Protein AF-A0A0D7CHF1-F1 (afdb_monomer_lite)

Organism: NCBI:txid1240678

pLDDT: mean 76.39, std 16.72, range [38.41, 98.0]

Sequence (146 aa):
MQKLPSDSPAVAIANQWIDRRDDLAGERLWPADRAAPVTIPPPTEQLRFAAELGRVLEARGLLPGVLIWDDFYEEWHTAVSGHQIQRYLNHRVIPSDDTLAVLLSVDEEDLEDLPHLLLLARAARAARVRGRRAARQASTRHYRDR

Radius of gyration: 21.7 Å; chains: 1; bounding box: 44×48×57 Å

Secondary structure (DSSP, 8-state):
-PPPPTT-HHHHHHHHHHHHHHHHHHS----TT-PPP---PPPHHHHHHHHHHHHHHHHTT-HHHHH---S-----SSSS-HHHHHHHHTTS----HHHHHHHHTTSTT--TTHHHHHHHHHHHHHHHHHHHHHHHHHHHHHHHT-

Structure (mmCIF, N/CA/C/O backbone):
data_AF-A0A0D7CHF1-F1
#
_entry.id   AF-A0A0D7CHF1-F1
#
loop_
_atom_site.group_PDB
_atom_site.id
_atom_site.type_symbol
_atom_site.label_atom_id
_atom_site.label_alt_id
_atom_site.label_comp_id
_atom_site.label_asym_id
_atom_site.label_entity_id
_atom_site.label_seq_id
_atom_site.pdbx_PDB_ins_code
_atom_site.Cartn_x
_atom_site.Cartn_y
_atom_site.Cartn_z
_atom_site.occupancy
_atom_site.B_iso_or_equiv
_atom_site.auth_seq_id
_atom_site.auth_comp_id
_atom_site.auth_asym_id
_atom_site.auth_atom_id
_atom_site.pdbx_PDB_model_num
ATOM 1 N N . MET A 1 1 ? 18.449 -21.270 27.611 1.00 44.34 1 MET A N 1
ATOM 2 C CA . MET A 1 1 ? 17.910 -22.076 26.493 1.00 44.34 1 MET A CA 1
ATOM 3 C C . MET A 1 1 ? 17.885 -23.539 26.906 1.00 44.34 1 MET A C 1
ATOM 5 O O . MET A 1 1 ? 18.948 -24.134 27.032 1.00 44.34 1 MET A O 1
ATOM 9 N N . GLN A 1 2 ? 16.707 -24.108 27.173 1.00 47.12 2 GLN A N 1
ATOM 10 C CA . GLN A 1 2 ? 16.574 -25.560 27.338 1.00 47.12 2 GLN A CA 1
ATOM 11 C C . GLN A 1 2 ? 16.688 -26.217 25.958 1.00 47.12 2 GLN A C 1
ATOM 13 O O . GLN A 1 2 ? 15.950 -25.860 25.042 1.00 47.12 2 GLN A O 1
ATOM 18 N N . LYS A 1 3 ? 17.635 -27.147 25.796 1.00 55.91 3 LYS A N 1
ATOM 19 C CA . LYS A 1 3 ? 17.672 -28.027 24.623 1.00 55.91 3 LYS A CA 1
ATOM 20 C C . LYS A 1 3 ? 16.492 -28.986 24.733 1.00 55.91 3 LYS A C 1
ATOM 22 O O . LYS A 1 3 ? 16.329 -29.625 25.771 1.00 55.91 3 LYS A O 1
ATOM 27 N N . LEU A 1 4 ? 15.672 -29.059 23.688 1.00 56.66 4 LEU A N 1
ATOM 28 C CA . LEU A 1 4 ? 14.601 -30.047 23.620 1.00 56.66 4 LEU A CA 1
ATOM 29 C C . LEU A 1 4 ? 15.212 -31.459 23.696 1.00 56.66 4 LEU A C 1
ATOM 31 O O . LEU A 1 4 ? 16.273 -31.680 23.102 1.00 56.66 4 LEU A O 1
ATOM 35 N N . PRO A 1 5 ? 14.579 -32.403 24.416 1.00 70.38 5 PRO A N 1
ATOM 36 C CA . PRO A 1 5 ? 14.990 -33.802 24.406 1.00 70.38 5 PRO A CA 1
ATOM 37 C C . PRO A 1 5 ? 15.028 -34.323 22.966 1.00 70.38 5 PRO A C 1
ATOM 39 O O . PRO A 1 5 ? 14.127 -34.009 22.185 1.00 70.38 5 PRO A O 1
ATOM 42 N N . SER A 1 6 ? 16.043 -35.119 22.621 1.00 65.00 6 SER A N 1
ATOM 43 C CA . SER A 1 6 ? 16.216 -35.704 21.277 1.00 65.00 6 SER A CA 1
ATOM 44 C C . SER A 1 6 ? 14.984 -36.465 20.788 1.00 65.00 6 SER A C 1
ATOM 46 O O . SER A 1 6 ? 14.721 -36.505 19.591 1.00 65.00 6 SER A O 1
ATOM 48 N N . ASP A 1 7 ? 14.212 -37.004 21.728 1.00 70.56 7 ASP A N 1
ATOM 49 C CA . ASP A 1 7 ? 13.066 -37.874 21.471 1.00 70.56 7 ASP A CA 1
ATOM 50 C C . ASP A 1 7 ? 11.748 -37.081 21.417 1.00 70.56 7 ASP A C 1
ATOM 52 O O . ASP A 1 7 ? 10.656 -37.645 21.353 1.00 70.56 7 ASP A O 1
ATOM 56 N N . SER A 1 8 ? 11.830 -35.747 21.459 1.00 78.38 8 SER A N 1
ATOM 57 C CA . SER A 1 8 ? 10.667 -34.885 21.303 1.00 78.38 8 SER A CA 1
ATOM 58 C C . SER A 1 8 ? 10.102 -35.010 19.880 1.00 78.38 8 SER A C 1
ATOM 60 O O . SER A 1 8 ? 10.851 -34.865 18.909 1.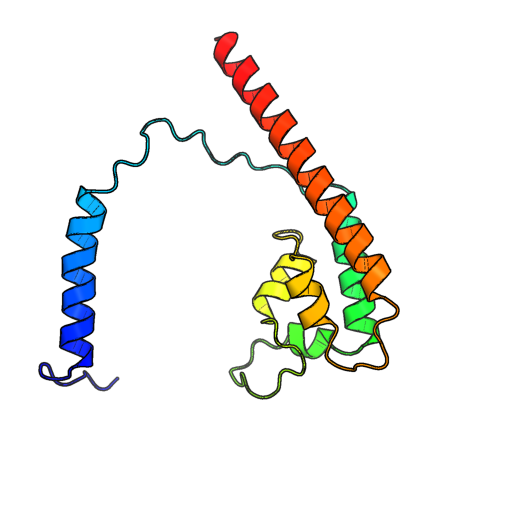00 78.38 8 SER A O 1
ATOM 62 N N . PRO A 1 9 ? 8.774 -35.156 19.720 1.00 74.56 9 PRO A N 1
ATOM 63 C CA . PRO A 1 9 ? 8.117 -35.114 18.412 1.00 74.56 9 PRO A CA 1
ATOM 64 C C . PRO A 1 9 ? 8.479 -33.866 17.590 1.00 74.56 9 PRO A C 1
ATOM 66 O O . PRO A 1 9 ? 8.550 -33.929 16.366 1.00 74.56 9 PRO A O 1
ATOM 69 N N . ALA A 1 10 ? 8.776 -32.742 18.253 1.00 71.06 10 ALA A N 1
ATOM 70 C CA . ALA A 1 10 ? 9.216 -31.514 17.597 1.00 71.06 10 ALA A CA 1
ATOM 71 C C . ALA A 1 10 ? 10.598 -31.652 16.930 1.00 71.06 10 ALA A C 1
ATOM 73 O O . ALA A 1 10 ? 10.812 -31.095 15.855 1.00 71.06 10 ALA A O 1
ATOM 74 N N . VAL A 1 11 ? 11.520 -32.417 17.529 1.00 76.25 11 VAL A N 1
ATOM 75 C CA . VAL A 1 11 ? 12.850 -32.693 16.957 1.00 76.25 11 VAL A CA 1
ATOM 76 C C . VAL A 1 11 ? 12.724 -33.632 15.757 1.00 76.25 11 VAL A C 1
ATOM 78 O O . VAL A 1 11 ? 13.342 -33.388 14.724 1.00 76.25 11 VAL A O 1
ATOM 81 N N . ALA A 1 12 ? 11.855 -34.643 15.844 1.00 78.06 12 ALA A N 1
ATOM 82 C CA . ALA A 1 12 ? 11.567 -35.536 14.723 1.00 78.06 12 ALA A CA 1
ATOM 83 C C . ALA A 1 12 ? 10.956 -34.788 13.521 1.00 78.06 12 ALA A C 1
ATOM 85 O O . ALA A 1 12 ? 11.394 -34.981 12.388 1.00 78.06 12 ALA A O 1
ATOM 86 N N . ILE A 1 13 ? 9.996 -33.887 13.764 1.00 79.62 13 ILE A N 1
ATOM 87 C CA . ILE A 1 13 ? 9.395 -33.044 12.718 1.00 79.62 13 ILE A CA 1
ATOM 88 C C . ILE A 1 13 ? 10.435 -32.086 12.123 1.00 79.62 13 ILE A C 1
ATOM 90 O O . ILE A 1 13 ? 10.501 -31.938 10.904 1.00 79.62 13 ILE A O 1
ATOM 94 N N . ALA A 1 14 ? 11.269 -31.451 12.952 1.00 76.06 14 ALA A N 1
ATOM 95 C CA . ALA A 1 14 ? 12.322 -30.559 12.470 1.00 76.06 14 ALA A CA 1
ATOM 96 C C . ALA A 1 14 ? 13.331 -31.293 11.572 1.00 76.06 14 ALA A C 1
ATOM 98 O O . ALA A 1 14 ? 13.676 -30.779 10.510 1.00 76.06 14 ALA A O 1
ATOM 99 N N . ASN A 1 15 ? 13.740 -32.509 11.947 1.00 78.94 15 ASN A N 1
ATOM 100 C CA . ASN A 1 15 ? 14.639 -33.329 11.134 1.00 78.94 15 ASN A CA 1
ATOM 101 C C . ASN A 1 15 ? 13.988 -33.740 9.805 1.00 78.94 15 ASN A C 1
ATOM 103 O O . ASN A 1 15 ? 14.605 -33.569 8.762 1.00 78.94 15 ASN A O 1
ATOM 107 N N . GLN A 1 16 ? 12.709 -34.140 9.807 1.00 78.81 16 GLN A N 1
ATOM 108 C CA . GLN A 1 16 ? 11.974 -34.415 8.562 1.00 78.81 16 GLN A CA 1
ATOM 109 C C . GLN A 1 16 ? 11.919 -33.201 7.625 1.00 78.81 16 GLN A C 1
ATOM 111 O O . GLN A 1 16 ? 11.996 -33.353 6.408 1.00 78.81 16 GLN A O 1
ATOM 116 N N . TRP A 1 17 ? 11.787 -31.988 8.170 1.00 74.69 17 TRP A N 1
ATOM 117 C CA . TRP A 1 17 ? 11.834 -30.761 7.373 1.00 74.69 17 TRP A CA 1
ATOM 118 C C . TRP A 1 17 ? 13.228 -30.460 6.822 1.00 74.69 17 TRP A C 1
ATOM 120 O O . TRP A 1 17 ? 13.325 -29.965 5.701 1.00 74.69 17 TRP A O 1
ATOM 130 N N . ILE A 1 18 ? 14.288 -30.737 7.586 1.00 77.19 18 ILE A N 1
ATOM 131 C CA . ILE A 1 18 ? 15.679 -30.559 7.147 1.00 77.19 18 ILE A CA 1
ATOM 132 C C . ILE A 1 18 ? 15.999 -31.530 6.008 1.00 77.19 18 ILE A C 1
ATOM 134 O O . ILE A 1 18 ? 16.451 -31.077 4.960 1.00 77.19 18 ILE A O 1
ATOM 138 N N . ASP A 1 19 ? 15.669 -32.811 6.168 1.00 78.12 19 ASP A N 1
ATOM 139 C CA . ASP A 1 19 ? 15.910 -33.839 5.150 1.00 78.12 19 ASP A CA 1
ATOM 140 C C . ASP A 1 19 ? 15.129 -33.522 3.863 1.00 78.12 19 ASP A C 1
ATOM 142 O O . ASP A 1 19 ? 15.685 -33.466 2.767 1.00 78.12 19 ASP A O 1
ATOM 146 N N . ARG A 1 20 ? 13.845 -33.163 3.999 1.00 68.38 20 ARG A N 1
ATOM 147 C CA . ARG A 1 20 ? 12.992 -32.794 2.860 1.00 68.38 20 ARG A CA 1
ATOM 148 C C . ARG A 1 20 ? 13.433 -31.503 2.167 1.00 68.38 20 ARG A C 1
ATOM 150 O O . ARG A 1 20 ? 13.127 -31.303 0.993 1.00 68.38 20 ARG A O 1
ATOM 157 N N . ARG A 1 21 ? 14.112 -30.591 2.869 1.00 68.19 21 ARG A N 1
ATOM 158 C CA . ARG A 1 21 ? 14.626 -29.344 2.280 1.00 68.19 21 ARG A CA 1
ATOM 159 C C . ARG A 1 21 ? 15.728 -29.629 1.271 1.00 68.19 21 ARG A C 1
ATOM 161 O O . ARG A 1 21 ? 15.778 -28.941 0.254 1.00 68.19 21 ARG A O 1
ATOM 168 N N . ASP A 1 22 ? 16.592 -30.594 1.555 1.00 64.94 22 ASP A N 1
ATOM 169 C CA . ASP A 1 22 ? 17.724 -30.910 0.690 1.00 64.94 22 ASP A CA 1
ATOM 170 C C . ASP A 1 22 ? 17.239 -31.626 -0.589 1.00 64.94 22 ASP A C 1
ATOM 172 O O . ASP A 1 22 ? 17.665 -31.259 -1.687 1.00 64.94 22 ASP A O 1
ATOM 176 N N . ASP A 1 23 ? 16.216 -32.484 -0.483 1.00 66.38 23 ASP A N 1
ATOM 177 C CA . ASP A 1 23 ? 15.494 -33.046 -1.640 1.00 66.38 23 ASP A CA 1
ATOM 178 C C . ASP A 1 23 ? 14.811 -31.948 -2.479 1.00 66.38 23 ASP A C 1
ATOM 180 O O . ASP A 1 23 ? 14.982 -31.861 -3.698 1.00 66.38 23 ASP A O 1
ATOM 184 N N . LEU A 1 24 ? 14.099 -31.024 -1.821 1.00 61.12 24 LEU A N 1
ATOM 185 C CA . LEU A 1 24 ? 13.456 -29.879 -2.478 1.00 61.12 24 LEU A CA 1
ATOM 186 C C . LEU A 1 24 ? 14.460 -2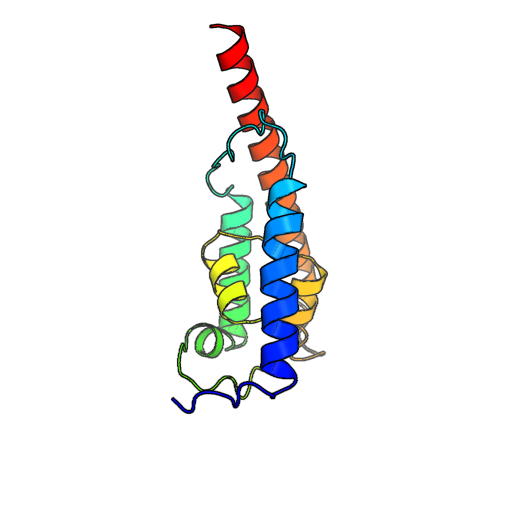8.893 -3.091 1.00 61.12 24 LEU A C 1
ATOM 188 O O . LEU A 1 24 ? 14.096 -28.140 -3.997 1.00 61.12 24 LEU A O 1
ATOM 192 N N . ALA A 1 25 ? 15.696 -28.843 -2.591 1.00 59.59 25 ALA A N 1
ATOM 193 C CA . ALA A 1 25 ? 16.766 -28.027 -3.150 1.00 59.59 25 ALA A CA 1
ATOM 194 C C . ALA A 1 25 ? 17.345 -28.660 -4.425 1.00 59.59 25 ALA A C 1
ATOM 196 O O . ALA A 1 25 ? 17.639 -27.922 -5.366 1.00 59.59 25 ALA A O 1
ATOM 197 N N . GLY A 1 26 ? 17.439 -29.995 -4.482 1.00 58.94 26 GLY A N 1
ATOM 198 C CA . GLY A 1 26 ? 17.839 -30.748 -5.676 1.00 58.94 26 GLY A CA 1
ATOM 199 C C . GLY A 1 26 ? 16.798 -30.716 -6.802 1.00 58.94 26 GLY A C 1
ATOM 200 O O . GLY A 1 26 ? 17.158 -30.631 -7.974 1.00 58.94 26 GLY A O 1
ATOM 201 N N . GLU A 1 27 ? 15.506 -30.698 -6.461 1.00 59.00 27 GLU A N 1
ATOM 202 C CA . GLU A 1 27 ? 14.400 -30.626 -7.432 1.00 59.00 27 GLU A CA 1
ATOM 203 C C . GLU A 1 27 ? 14.084 -29.204 -7.920 1.00 59.00 27 GLU A C 1
ATOM 205 O O . GLU A 1 27 ? 13.339 -29.014 -8.888 1.00 59.00 27 GLU A O 1
ATOM 210 N N . ARG A 1 28 ? 14.646 -28.171 -7.278 1.00 50.38 28 ARG A N 1
ATOM 211 C CA . ARG A 1 28 ? 14.421 -26.771 -7.656 1.00 50.38 28 ARG A CA 1
ATOM 212 C C . ARG A 1 28 ? 15.226 -26.412 -8.904 1.00 50.38 28 ARG A C 1
ATOM 214 O O . ARG A 1 28 ? 16.173 -25.630 -8.861 1.00 50.38 28 ARG A O 1
ATOM 221 N N . LEU A 1 29 ? 14.767 -26.907 -10.050 1.00 57.56 29 LEU A N 1
ATOM 222 C CA . LEU A 1 29 ? 15.081 -26.372 -11.372 1.00 57.56 29 LEU A CA 1
ATOM 223 C C . LEU A 1 29 ? 14.438 -24.985 -11.497 1.00 57.56 29 LEU A C 1
ATOM 225 O O . LEU A 1 29 ? 13.441 -24.776 -12.189 1.00 57.56 29 LEU A O 1
ATOM 229 N N . TRP A 1 30 ? 14.970 -24.006 -10.769 1.00 53.38 30 TRP A N 1
ATOM 230 C CA . TRP A 1 30 ? 14.686 -22.622 -11.093 1.00 53.38 30 TRP A CA 1
ATOM 231 C C . TRP A 1 30 ? 15.153 -22.394 -12.531 1.00 53.38 30 TRP A C 1
ATOM 233 O O . TRP A 1 30 ? 16.284 -22.767 -12.846 1.00 53.38 30 TRP A O 1
ATOM 243 N N . PRO A 1 31 ? 14.331 -21.794 -13.407 1.00 58.50 31 PRO A N 1
ATOM 244 C CA . PRO A 1 31 ? 14.787 -21.450 -14.743 1.00 58.50 31 PRO A CA 1
ATOM 245 C C . PRO A 1 31 ? 16.078 -20.636 -14.621 1.00 58.50 31 PRO A C 1
ATOM 247 O O . PRO A 1 31 ? 16.071 -19.598 -13.952 1.00 58.50 31 PRO A O 1
ATOM 250 N N . ALA A 1 32 ? 17.165 -21.124 -15.225 1.00 60.03 32 ALA A N 1
ATOM 251 C CA . ALA A 1 32 ? 18.466 -20.453 -15.214 1.00 60.03 32 ALA A CA 1
ATOM 252 C C . ALA A 1 32 ? 18.354 -19.005 -15.734 1.00 60.03 32 ALA A C 1
ATOM 254 O O . ALA A 1 32 ? 19.040 -18.111 -15.248 1.00 60.03 32 ALA A O 1
ATOM 255 N N . ASP A 1 33 ? 17.375 -18.758 -16.611 1.00 58.88 33 ASP A N 1
ATOM 256 C CA . ASP A 1 33 ? 17.086 -17.462 -17.226 1.00 58.88 33 ASP A CA 1
ATOM 257 C C . ASP A 1 33 ? 15.981 -16.672 -16.508 1.00 58.88 33 ASP A C 1
ATOM 259 O O . ASP A 1 33 ? 15.102 -16.059 -17.128 1.00 58.88 33 ASP A O 1
ATOM 263 N N . ARG A 1 34 ? 15.975 -16.657 -15.171 1.00 59.59 34 ARG A N 1
ATOM 264 C CA . ARG A 1 34 ? 15.125 -15.695 -14.460 1.00 59.59 34 ARG A CA 1
ATOM 265 C C . ARG A 1 34 ? 15.668 -14.287 -14.672 1.00 59.59 34 ARG A C 1
ATOM 267 O O . ARG A 1 34 ? 16.668 -13.898 -14.078 1.00 59.59 34 ARG A O 1
ATOM 274 N N . ALA A 1 35 ? 14.950 -13.503 -15.477 1.00 63.78 35 ALA A N 1
ATOM 275 C CA . ALA A 1 35 ? 15.198 -12.073 -15.609 1.00 63.78 35 ALA A CA 1
ATOM 276 C C . ALA A 1 35 ? 15.305 -11.430 -14.217 1.00 63.78 35 ALA A C 1
ATOM 278 O O . ALA A 1 35 ? 14.432 -11.632 -13.362 1.00 63.78 35 ALA A O 1
ATOM 279 N N . ALA A 1 36 ? 16.382 -10.671 -14.003 1.00 66.00 36 ALA A N 1
ATOM 280 C CA . ALA A 1 36 ? 16.663 -10.036 -12.725 1.00 66.00 36 ALA A CA 1
ATOM 281 C C . ALA A 1 36 ? 15.452 -9.211 -12.240 1.00 66.00 36 ALA A C 1
ATOM 283 O O . ALA A 1 36 ? 14.736 -8.616 -13.058 1.00 66.00 36 ALA A O 1
ATOM 284 N N . PRO A 1 37 ? 15.194 -9.157 -10.919 1.00 67.12 37 PRO A N 1
ATOM 285 C CA . PRO A 1 37 ? 14.126 -8.336 -10.371 1.00 67.12 37 PRO A CA 1
ATOM 286 C C . PRO A 1 37 ? 14.277 -6.888 -10.842 1.00 67.12 37 PRO A C 1
ATOM 288 O O . PRO A 1 37 ? 15.274 -6.228 -10.563 1.00 67.12 37 PRO A O 1
ATOM 291 N N . VAL A 1 38 ? 13.279 -6.385 -11.566 1.00 69.12 38 VAL A N 1
ATOM 292 C CA . VAL A 1 38 ? 13.297 -5.003 -12.045 1.00 69.12 38 VAL A CA 1
ATOM 293 C C . VAL A 1 38 ? 12.848 -4.089 -10.911 1.00 69.12 38 VAL A C 1
ATOM 295 O O . VAL A 1 38 ? 11.663 -4.045 -10.557 1.00 69.12 38 VAL A O 1
ATOM 298 N N . THR A 1 39 ? 13.802 -3.362 -10.337 1.00 79.06 39 THR A N 1
ATOM 299 C CA . THR A 1 39 ? 13.528 -2.325 -9.343 1.00 79.06 39 THR A CA 1
ATOM 300 C C . THR A 1 39 ? 13.000 -1.086 -10.055 1.00 79.06 39 THR A C 1
ATOM 302 O O . THR A 1 39 ? 13.713 -0.449 -10.821 1.00 79.06 39 THR A O 1
ATOM 305 N N . ILE A 1 40 ? 11.736 -0.745 -9.801 1.00 84.19 40 ILE A N 1
ATOM 306 C CA . ILE A 1 40 ? 11.125 0.508 -10.258 1.00 84.19 40 ILE A CA 1
ATOM 307 C C . ILE A 1 40 ? 10.812 1.411 -9.057 1.00 84.19 40 ILE A C 1
ATOM 309 O O . ILE A 1 40 ? 10.349 0.897 -8.023 1.00 84.19 40 ILE A O 1
ATOM 313 N N . PRO A 1 41 ? 11.001 2.737 -9.175 1.00 89.75 41 PRO A N 1
ATOM 314 C CA . PRO A 1 41 ? 10.608 3.679 -8.131 1.00 89.75 41 PRO A CA 1
ATOM 315 C C . PRO A 1 41 ? 9.089 3.618 -7.886 1.00 89.75 41 PRO A C 1
ATOM 317 O O . PRO A 1 41 ? 8.342 3.211 -8.787 1.00 89.75 41 PRO A O 1
ATOM 320 N N . PRO A 1 42 ? 8.601 3.944 -6.676 1.00 92.38 42 PRO A N 1
ATOM 321 C CA . PRO A 1 42 ? 7.168 4.022 -6.409 1.00 92.38 42 PRO A CA 1
ATOM 322 C C . PRO A 1 42 ? 6.497 5.030 -7.359 1.00 92.38 42 PRO A C 1
ATOM 324 O O . PRO A 1 42 ? 6.993 6.148 -7.490 1.00 92.38 42 PRO A O 1
ATOM 327 N N . PRO A 1 43 ? 5.401 4.664 -8.049 1.00 94.62 43 PRO A N 1
ATOM 328 C CA . PRO A 1 43 ? 4.657 5.615 -8.866 1.00 94.62 43 PRO A CA 1
ATOM 329 C C . PRO A 1 43 ? 3.944 6.649 -7.981 1.00 94.62 43 PRO A C 1
ATOM 331 O O . PRO A 1 43 ? 3.630 6.369 -6.822 1.00 94.62 43 PRO A O 1
ATOM 334 N N . THR A 1 44 ? 3.631 7.822 -8.535 1.00 97.00 44 THR A N 1
ATOM 335 C CA . THR A 1 44 ? 2.945 8.911 -7.817 1.00 97.00 44 THR A CA 1
ATOM 336 C C . THR A 1 44 ? 1.633 8.455 -7.177 1.00 97.00 44 THR A C 1
ATOM 338 O O . THR A 1 44 ? 1.319 8.857 -6.062 1.00 97.00 44 THR A O 1
ATOM 341 N N . GLU A 1 45 ? 0.883 7.568 -7.832 1.00 98.00 45 GLU A N 1
ATOM 342 C CA . GLU A 1 45 ? -0.355 6.997 -7.298 1.00 98.00 45 GLU A CA 1
ATOM 343 C C . GLU A 1 45 ? -0.116 6.180 -6.020 1.00 98.00 45 GLU A C 1
ATOM 345 O O . GLU A 1 45 ? -0.938 6.219 -5.109 1.00 98.00 45 GLU A O 1
ATOM 350 N N . GLN A 1 46 ? 1.022 5.484 -5.912 1.00 97.19 46 GLN A N 1
ATOM 351 C CA . GLN A 1 46 ? 1.388 4.757 -4.694 1.00 97.19 46 GLN A CA 1
ATOM 352 C C . GLN A 1 46 ? 1.759 5.711 -3.554 1.00 97.19 46 GLN A C 1
ATOM 354 O O . GLN A 1 46 ? 1.420 5.432 -2.407 1.00 97.19 46 GLN A O 1
ATOM 359 N N . LEU A 1 47 ? 2.419 6.832 -3.862 1.00 97.31 47 LEU A N 1
ATOM 360 C CA . LEU A 1 47 ? 2.723 7.867 -2.868 1.00 97.31 47 LEU A CA 1
ATOM 361 C C . LEU A 1 47 ? 1.436 8.504 -2.331 1.00 97.31 47 LEU A C 1
ATOM 363 O O . LEU A 1 47 ? 1.278 8.628 -1.122 1.00 97.31 47 LEU A O 1
ATOM 367 N N . ARG A 1 48 ? 0.488 8.830 -3.221 1.00 97.50 48 ARG A N 1
ATOM 368 C CA . ARG A 1 48 ? -0.832 9.370 -2.848 1.00 97.50 48 ARG A CA 1
ATOM 369 C C . ARG A 1 48 ? -1.624 8.397 -1.982 1.00 97.50 48 ARG A C 1
ATOM 371 O O . ARG A 1 48 ? -2.138 8.800 -0.949 1.00 97.50 48 ARG A O 1
ATOM 378 N N . PHE A 1 49 ? -1.679 7.123 -2.376 1.00 97.56 49 PHE A N 1
ATOM 379 C CA . PHE A 1 49 ? -2.323 6.086 -1.571 1.00 97.56 49 PHE A CA 1
ATOM 380 C C . PHE A 1 49 ? -1.707 5.985 -0.169 1.00 97.56 49 PHE A C 1
ATOM 382 O O . PHE A 1 49 ? -2.438 5.959 0.811 1.00 97.56 49 PHE A O 1
ATOM 389 N N . ALA A 1 50 ? -0.375 5.937 -0.065 1.00 96.19 50 ALA A N 1
ATOM 390 C CA . ALA A 1 50 ? 0.297 5.805 1.225 1.00 96.19 50 ALA A CA 1
ATOM 391 C C . ALA A 1 50 ? 0.087 7.032 2.126 1.00 96.19 50 ALA A C 1
ATOM 393 O O . ALA A 1 50 ? -0.098 6.866 3.327 1.00 96.19 50 ALA A O 1
ATOM 394 N N . ALA A 1 51 ? 0.080 8.238 1.548 1.00 96.00 51 ALA A N 1
ATOM 395 C CA . ALA A 1 51 ? -0.226 9.466 2.276 1.00 96.00 51 ALA A CA 1
ATOM 396 C C . ALA A 1 51 ? -1.664 9.456 2.818 1.00 96.00 51 ALA A C 1
ATOM 398 O O . ALA A 1 51 ? -1.872 9.733 3.996 1.00 96.00 51 ALA A O 1
ATOM 399 N N . GLU A 1 52 ? -2.635 9.068 1.988 1.00 95.94 52 GLU A N 1
ATOM 400 C CA . GLU A 1 52 ? -4.039 8.999 2.402 1.00 95.94 52 GLU A CA 1
ATOM 401 C C . GLU A 1 52 ? -4.273 7.911 3.454 1.00 95.94 52 GLU A C 1
ATOM 403 O O . GLU A 1 52 ? -4.950 8.146 4.450 1.00 95.94 52 GLU A O 1
ATOM 408 N N . LEU A 1 53 ? -3.650 6.739 3.289 1.00 93.56 53 LEU A N 1
ATOM 409 C CA . LEU A 1 53 ? -3.683 5.685 4.300 1.00 93.56 53 LEU A CA 1
ATOM 410 C C . LEU A 1 53 ? -3.108 6.184 5.632 1.00 93.56 53 LEU A C 1
ATOM 412 O O . LEU A 1 53 ? -3.698 5.932 6.676 1.00 93.56 53 LEU A O 1
ATOM 416 N N . GLY A 1 54 ? -1.984 6.906 5.598 1.00 91.62 54 GLY A N 1
ATOM 417 C CA . GLY A 1 54 ? -1.391 7.519 6.786 1.00 91.62 54 GLY A CA 1
ATOM 418 C C . GLY A 1 54 ? -2.360 8.468 7.489 1.00 91.62 54 GLY A C 1
ATOM 419 O O . GLY A 1 54 ? -2.577 8.316 8.687 1.00 91.62 54 GLY A O 1
ATOM 420 N N . ARG A 1 55 ? -3.009 9.367 6.735 1.00 92.44 55 ARG A N 1
ATOM 421 C CA . ARG A 1 55 ? -4.020 10.303 7.254 1.00 92.44 55 ARG A CA 1
ATOM 422 C C . ARG A 1 55 ? -5.187 9.578 7.928 1.00 92.44 55 ARG A C 1
ATOM 424 O O . ARG A 1 55 ? -5.602 9.969 9.013 1.00 92.44 55 ARG A O 1
ATOM 431 N N . VAL A 1 56 ? -5.718 8.530 7.296 1.00 90.00 56 VAL A N 1
ATOM 432 C CA . VAL A 1 56 ? -6.855 7.763 7.833 1.00 90.00 56 VAL A CA 1
ATOM 433 C C . VAL A 1 56 ? -6.462 7.012 9.105 1.00 90.00 56 VAL A C 1
ATOM 435 O O . VAL A 1 56 ? -7.199 7.042 10.087 1.00 90.00 56 VAL A O 1
ATOM 438 N N . LEU A 1 57 ? -5.284 6.382 9.129 1.00 87.12 57 LEU A N 1
ATOM 439 C CA . LEU A 1 57 ? -4.781 5.706 10.328 1.00 87.12 57 LEU A CA 1
ATOM 440 C C . LEU A 1 57 ? -4.497 6.693 11.471 1.00 87.12 57 LEU A C 1
ATOM 442 O O . LEU A 1 57 ? -4.707 6.350 12.632 1.00 87.12 57 LEU A O 1
ATOM 446 N N . GLU A 1 58 ? -4.031 7.904 11.160 1.00 86.81 58 GLU A N 1
ATOM 447 C CA . GLU A 1 58 ? -3.814 8.971 12.141 1.00 86.81 58 GLU A CA 1
ATOM 448 C C . GLU A 1 58 ? -5.131 9.466 12.737 1.00 86.81 58 GLU A C 1
ATOM 450 O O . GLU A 1 58 ? -5.273 9.509 13.957 1.00 86.81 58 GLU A O 1
ATOM 455 N N . ALA A 1 59 ? -6.112 9.769 11.883 1.00 86.38 59 ALA A N 1
ATOM 456 C CA . ALA A 1 59 ? -7.427 10.253 12.296 1.00 86.38 59 ALA A CA 1
ATOM 457 C C . ALA A 1 59 ? -8.160 9.258 13.210 1.00 86.38 59 ALA A C 1
ATOM 459 O O . ALA A 1 59 ? -8.889 9.669 14.105 1.00 86.38 59 ALA A O 1
ATOM 460 N N . ARG A 1 60 ? -7.919 7.956 13.014 1.00 80.50 60 ARG A N 1
ATOM 461 C CA . ARG A 1 60 ? -8.483 6.869 13.830 1.00 80.50 60 ARG A CA 1
ATOM 462 C C . ARG A 1 60 ? -7.634 6.507 15.051 1.00 80.50 60 ARG A C 1
ATOM 464 O O . ARG A 1 60 ? -7.939 5.540 15.736 1.00 80.50 60 ARG A O 1
ATOM 471 N N . GLY A 1 61 ? -6.529 7.215 15.301 1.00 78.12 61 GLY A N 1
ATOM 472 C CA . GLY A 1 61 ? -5.632 6.919 16.422 1.00 78.12 61 GLY A CA 1
ATOM 473 C C . GLY A 1 61 ? -4.923 5.561 16.325 1.00 78.12 61 GLY A C 1
ATOM 474 O O . GLY A 1 61 ? -4.439 5.052 17.330 1.00 78.12 61 GLY A O 1
ATOM 475 N N . LEU A 1 62 ? -4.829 4.972 15.127 1.00 76.69 62 LEU A N 1
ATOM 476 C CA . LEU A 1 62 ? -4.230 3.651 14.898 1.00 76.69 62 LEU A CA 1
ATOM 477 C C . LEU A 1 62 ? -2.703 3.719 14.708 1.00 76.69 62 LEU A C 1
ATOM 479 O O . LEU A 1 62 ? -2.010 2.717 14.885 1.00 76.69 62 LEU A O 1
ATOM 483 N N . LEU A 1 63 ? -2.147 4.889 14.364 1.00 71.50 63 LEU A N 1
ATOM 484 C CA . LEU A 1 63 ? -0.701 5.061 14.142 1.00 71.50 63 LEU A CA 1
ATOM 485 C C . LEU A 1 63 ? 0.191 4.787 15.369 1.00 71.50 63 LEU A C 1
ATOM 487 O O . LEU A 1 63 ? 1.236 4.163 15.177 1.00 71.50 63 LEU A O 1
ATOM 491 N N . PRO A 1 64 ? -0.160 5.203 16.603 1.00 59.78 64 PRO A N 1
ATOM 492 C CA . PRO A 1 64 ? 0.637 4.881 17.787 1.00 59.78 64 PRO A CA 1
ATOM 493 C C . PRO A 1 64 ? 0.829 3.370 17.982 1.00 59.78 64 PRO A C 1
ATOM 495 O O . PRO A 1 64 ? 1.951 2.939 18.228 1.00 59.78 64 PRO A O 1
ATOM 498 N N . GLY A 1 65 ? -0.214 2.559 17.758 1.00 56.06 65 GLY A N 1
ATOM 499 C CA . GLY A 1 65 ? -0.111 1.093 17.770 1.00 56.06 65 GLY A CA 1
ATOM 500 C C . GLY A 1 65 ? 0.803 0.562 16.661 1.00 56.06 65 GLY A C 1
ATOM 501 O O . GLY A 1 65 ? 1.687 -0.243 16.922 1.00 56.06 65 GLY A O 1
ATOM 502 N N . VAL A 1 66 ? 0.690 1.106 15.439 1.00 57.03 66 VAL A N 1
ATOM 503 C CA . VAL A 1 66 ? 1.529 0.769 14.261 1.00 57.03 66 VAL A CA 1
ATOM 504 C C . VAL A 1 66 ? 3.041 0.958 14.488 1.00 57.03 66 VAL A C 1
ATOM 506 O O . VAL A 1 66 ? 3.859 0.300 13.827 1.00 57.03 66 VAL A O 1
ATOM 509 N N . LEU A 1 67 ? 3.425 1.863 15.391 1.00 49.53 67 LEU A N 1
ATOM 510 C CA . LEU A 1 67 ? 4.803 2.327 15.577 1.00 49.53 67 LEU A CA 1
ATOM 511 C C . LEU A 1 67 ? 5.505 1.781 16.830 1.00 49.53 67 LEU A C 1
ATOM 513 O O . LEU A 1 67 ? 6.729 1.897 16.903 1.00 49.53 67 LEU A O 1
ATOM 517 N N . ILE A 1 68 ? 4.790 1.170 17.780 1.00 48.09 68 ILE A N 1
ATOM 518 C CA . ILE A 1 68 ? 5.402 0.609 18.991 1.00 48.09 68 ILE A CA 1
ATOM 519 C C . ILE A 1 68 ? 5.899 -0.811 18.693 1.00 48.09 68 ILE A C 1
ATOM 521 O O . ILE A 1 68 ? 5.132 -1.735 18.435 1.00 48.09 68 ILE A O 1
ATOM 525 N N . TRP A 1 69 ? 7.223 -0.957 18.683 1.00 46.81 69 TRP A N 1
ATOM 526 C CA . TRP A 1 69 ? 7.956 -2.213 18.501 1.00 46.81 69 TRP A CA 1
ATOM 527 C C . TRP A 1 69 ? 8.324 -2.808 19.869 1.00 46.81 69 TRP A C 1
ATOM 529 O O . TRP A 1 69 ? 9.459 -3.225 20.060 1.00 46.81 69 TRP A O 1
ATOM 539 N N . ASP A 1 70 ? 7.402 -2.773 20.833 1.00 38.41 70 ASP A N 1
ATOM 540 C CA . ASP A 1 70 ? 7.637 -3.350 22.158 1.00 38.41 70 ASP A CA 1
ATOM 541 C C . ASP A 1 70 ? 6.971 -4.718 22.263 1.00 38.41 70 ASP A C 1
ATOM 543 O O . ASP A 1 70 ? 5.912 -4.964 21.689 1.00 38.41 70 ASP A O 1
ATOM 547 N N . ASP A 1 71 ? 7.637 -5.607 22.996 1.00 40.44 71 ASP A N 1
ATOM 548 C CA . ASP A 1 71 ? 7.448 -7.057 23.120 1.00 40.44 71 ASP A CA 1
ATOM 549 C C . ASP A 1 71 ? 6.049 -7.545 23.577 1.00 40.44 71 ASP A C 1
ATOM 551 O O . ASP A 1 71 ? 5.862 -8.729 23.863 1.00 40.44 71 ASP A O 1
ATOM 555 N N . PHE A 1 72 ? 5.048 -6.667 23.613 1.00 40.59 72 PHE A N 1
ATOM 556 C CA . PHE A 1 72 ? 3.642 -6.966 23.859 1.00 40.59 72 PHE A CA 1
ATOM 557 C C . PHE A 1 72 ? 2.854 -6.947 22.541 1.00 40.59 72 PHE A C 1
ATOM 559 O O . PHE A 1 72 ? 2.291 -5.943 22.120 1.00 40.59 72 PHE A O 1
ATOM 566 N N . TYR A 1 73 ? 2.772 -8.112 21.896 1.00 44.56 73 TYR A N 1
ATOM 567 C CA . TYR A 1 73 ? 1.839 -8.403 20.795 1.00 44.56 73 TYR A CA 1
ATOM 568 C C . TYR A 1 73 ? 0.379 -8.571 21.276 1.00 44.56 73 TYR A C 1
ATOM 570 O O . TYR A 1 73 ? -0.417 -9.242 20.619 1.00 44.56 73 TYR A O 1
ATOM 578 N N . GLU A 1 74 ? 0.015 -8.013 22.429 1.00 39.03 74 GLU A N 1
ATOM 579 C CA . GLU A 1 74 ? -1.330 -8.115 22.990 1.00 39.03 74 GLU A CA 1
ATOM 580 C C . GLU A 1 74 ? -2.049 -6.775 22.819 1.00 39.03 74 GLU A C 1
ATOM 582 O O . GLU A 1 74 ? -1.515 -5.729 23.161 1.00 39.03 74 GLU A O 1
ATOM 587 N N . GLU A 1 75 ? -3.251 -6.855 22.247 1.00 45.28 75 GLU A N 1
ATOM 588 C CA . GLU A 1 75 ? -4.146 -5.766 21.829 1.00 45.28 75 GLU A CA 1
ATOM 589 C C . GLU A 1 75 ? -3.774 -5.037 20.532 1.00 45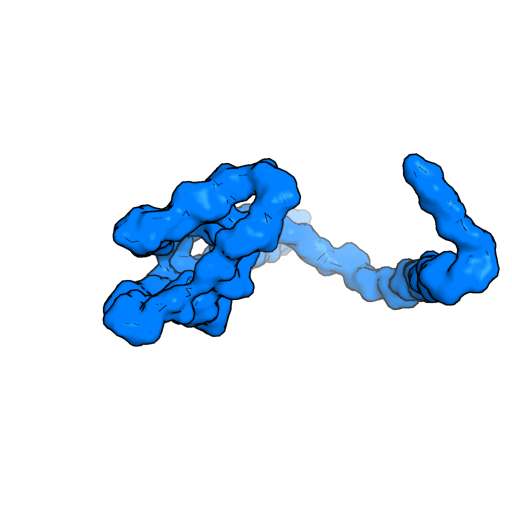.28 75 GLU A C 1
ATOM 591 O O . GLU A 1 75 ? -3.338 -3.890 20.507 1.00 45.28 75 GLU A O 1
ATOM 596 N N . TRP A 1 76 ? -4.073 -5.689 19.403 1.00 50.28 76 TRP A N 1
ATOM 597 C CA . TRP A 1 76 ? -4.328 -4.959 18.163 1.00 50.28 76 TRP A CA 1
ATOM 598 C C . TRP A 1 76 ? -5.801 -5.030 17.810 1.00 50.28 76 TRP A C 1
ATOM 600 O O . TRP A 1 76 ? -6.351 -6.099 17.557 1.00 50.28 76 TRP A O 1
ATOM 610 N N . HIS A 1 77 ? -6.405 -3.852 17.725 1.00 54.72 77 HIS A N 1
ATOM 611 C CA . HIS A 1 77 ? -7.753 -3.640 17.218 1.00 54.72 77 HIS A CA 1
ATOM 612 C C . HIS A 1 77 ? -7.883 -3.944 15.707 1.00 54.72 77 HIS A C 1
ATOM 614 O O . HIS A 1 77 ? -8.988 -4.131 15.213 1.00 54.72 77 HIS A O 1
ATOM 620 N N . THR A 1 78 ? -6.768 -4.052 14.965 1.00 59.47 78 THR A N 1
ATOM 621 C CA . THR A 1 78 ? -6.730 -4.368 13.523 1.00 59.47 78 THR A CA 1
ATOM 622 C C . THR A 1 78 ? -6.158 -5.770 13.285 1.00 59.47 78 THR A C 1
ATOM 624 O O . THR A 1 78 ? -5.084 -6.083 13.797 1.00 59.47 78 THR A O 1
ATOM 627 N N . ALA A 1 79 ? -6.752 -6.587 12.413 1.00 70.88 79 ALA A N 1
ATOM 628 C CA . ALA A 1 79 ? -6.232 -7.930 12.095 1.00 70.88 79 ALA A CA 1
ATOM 629 C C . ALA A 1 79 ? -5.053 -7.937 11.084 1.00 70.88 79 ALA A C 1
ATOM 631 O O . ALA A 1 79 ? -4.743 -8.957 10.463 1.00 70.88 79 ALA A O 1
ATOM 632 N N . VAL A 1 80 ? -4.370 -6.799 10.912 1.00 76.00 80 VAL A N 1
ATOM 633 C CA . VAL A 1 80 ? -3.196 -6.628 10.043 1.00 76.00 80 VAL A CA 1
ATOM 634 C C . VAL A 1 80 ? -1.992 -6.248 10.901 1.00 76.00 80 VAL A C 1
ATOM 636 O O . VAL A 1 80 ? -2.070 -5.327 11.704 1.00 76.00 80 VAL A O 1
ATOM 639 N N . SER A 1 81 ? -0.852 -6.926 10.722 1.00 78.12 81 SER A N 1
ATOM 640 C CA . SER A 1 81 ? 0.332 -6.653 11.547 1.00 78.12 81 SER A CA 1
ATOM 641 C C . SER A 1 81 ? 0.948 -5.277 11.270 1.00 78.12 81 SER A C 1
ATOM 643 O O . SER A 1 81 ? 1.078 -4.860 10.112 1.00 78.12 81 SER A O 1
ATOM 645 N N . GLY A 1 82 ? 1.434 -4.607 12.322 1.00 77.69 82 GLY A N 1
ATOM 646 C CA . GLY A 1 82 ? 2.115 -3.308 12.227 1.00 77.69 82 GLY A CA 1
ATOM 647 C C . GLY A 1 82 ? 3.259 -3.282 11.208 1.00 77.69 82 GLY A C 1
ATOM 648 O O . GLY A 1 82 ? 3.387 -2.335 10.435 1.00 77.69 82 GLY A O 1
ATOM 649 N N . HIS A 1 83 ? 4.029 -4.372 11.095 1.00 80.62 83 HIS A N 1
ATOM 650 C CA . HIS A 1 83 ? 5.073 -4.501 10.073 1.00 80.62 83 HIS A CA 1
ATOM 651 C C . HIS A 1 83 ? 4.526 -4.386 8.640 1.00 80.62 83 HIS A C 1
ATOM 653 O O . HIS A 1 83 ? 5.145 -3.744 7.789 1.00 80.62 83 HIS A O 1
ATOM 659 N N . GLN A 1 84 ? 3.368 -4.985 8.338 1.00 84.81 84 GLN A N 1
ATOM 660 C CA . GLN A 1 84 ? 2.754 -4.839 7.014 1.00 84.81 84 GLN A CA 1
ATOM 661 C C . GLN A 1 84 ? 2.293 -3.403 6.774 1.00 84.81 84 GLN A C 1
ATOM 663 O O . GLN A 1 84 ? 2.557 -2.856 5.703 1.00 84.81 84 GLN A O 1
ATOM 668 N N . ILE A 1 85 ? 1.694 -2.770 7.782 1.00 85.56 85 ILE A N 1
ATOM 669 C CA . ILE A 1 85 ? 1.235 -1.381 7.696 1.00 85.56 85 ILE A CA 1
ATOM 670 C C . ILE A 1 85 ? 2.423 -0.444 7.426 1.00 85.56 85 ILE A C 1
ATOM 672 O O . ILE A 1 85 ? 2.385 0.344 6.480 1.00 85.56 85 ILE A O 1
ATOM 676 N N . GLN A 1 86 ? 3.545 -0.614 8.132 1.00 86.31 86 GLN A N 1
ATOM 6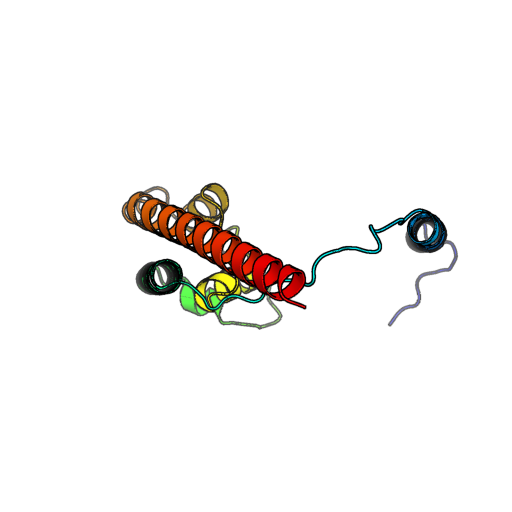77 C CA . GLN A 1 86 ? 4.783 0.125 7.861 1.00 86.31 86 GLN A CA 1
ATOM 678 C C . GLN A 1 86 ? 5.296 -0.086 6.430 1.00 86.31 86 GLN A C 1
ATOM 680 O O . GLN A 1 86 ? 5.814 0.844 5.812 1.00 86.31 86 GLN A O 1
ATOM 685 N N . ARG A 1 87 ? 5.159 -1.287 5.855 1.00 90.75 87 ARG A N 1
ATOM 686 C CA . ARG A 1 87 ? 5.537 -1.532 4.450 1.00 90.75 87 ARG A CA 1
ATOM 687 C C . ARG A 1 87 ? 4.629 -0.797 3.467 1.00 90.75 87 ARG A C 1
ATOM 689 O O . ARG A 1 87 ? 5.110 -0.432 2.389 1.00 90.75 87 ARG A O 1
ATOM 696 N N . TYR A 1 88 ? 3.360 -0.585 3.806 1.00 92.81 88 TYR A N 1
ATOM 697 C CA . TYR A 1 88 ? 2.435 0.206 2.992 1.00 92.81 88 TYR A CA 1
ATOM 698 C C . TYR A 1 88 ? 2.806 1.689 3.044 1.00 92.81 88 TYR A C 1
ATOM 700 O O . TYR A 1 88 ? 3.005 2.303 1.992 1.00 92.81 88 TYR A O 1
ATOM 708 N N . LEU A 1 89 ? 3.015 2.219 4.254 1.00 91.75 89 LEU A N 1
ATOM 709 C CA . LEU A 1 89 ? 3.399 3.615 4.485 1.00 91.75 89 LEU A CA 1
ATOM 710 C C . LEU A 1 89 ? 4.763 3.952 3.858 1.00 91.75 89 LEU A C 1
ATOM 712 O O . LEU A 1 89 ? 4.906 4.990 3.226 1.00 91.75 89 LEU A O 1
ATOM 716 N N . ASN A 1 90 ? 5.728 3.028 3.903 1.00 91.81 90 ASN A N 1
ATOM 717 C CA . ASN A 1 90 ? 7.054 3.185 3.285 1.00 91.81 90 ASN A CA 1
ATOM 718 C C . ASN A 1 90 ? 7.103 2.823 1.786 1.00 91.81 90 ASN A C 1
ATOM 720 O O . ASN A 1 90 ? 8.174 2.543 1.235 1.00 91.81 90 ASN A O 1
ATOM 724 N N . HIS A 1 91 ? 5.949 2.757 1.117 1.00 93.06 91 HIS A N 1
ATOM 725 C CA . HIS A 1 91 ? 5.828 2.536 -0.329 1.00 93.06 91 HIS A CA 1
ATOM 726 C C . HIS A 1 91 ? 6.477 1.231 -0.833 1.00 93.06 91 HIS A C 1
ATOM 728 O O . HIS A 1 91 ? 6.839 1.101 -2.010 1.00 93.06 91 HIS A O 1
ATOM 734 N N . ARG A 1 92 ? 6.628 0.226 0.034 1.00 90.31 92 ARG A N 1
ATOM 735 C CA . ARG A 1 92 ? 7.231 -1.065 -0.330 1.00 90.31 92 ARG A CA 1
ATOM 736 C C . ARG A 1 92 ? 6.209 -2.001 -0.957 1.00 90.31 92 ARG A C 1
ATOM 738 O O . ARG A 1 92 ? 6.541 -2.731 -1.892 1.00 90.31 92 ARG A O 1
ATOM 745 N N . VAL A 1 93 ? 4.977 -1.971 -0.455 1.00 91.56 93 VAL A N 1
ATOM 746 C CA . VAL A 1 93 ? 3.868 -2.831 -0.885 1.00 91.56 93 VAL A CA 1
ATOM 747 C C . VAL A 1 93 ? 2.586 -2.008 -0.974 1.00 91.56 93 VAL A C 1
ATOM 749 O O . VAL A 1 93 ? 2.470 -0.967 -0.338 1.00 91.56 93 VAL A O 1
ATOM 752 N N . ILE A 1 94 ? 1.640 -2.467 -1.790 1.00 94.50 94 ILE A N 1
ATOM 753 C CA . ILE A 1 94 ? 0.270 -1.952 -1.829 1.00 94.50 94 ILE A CA 1
ATOM 754 C C . ILE A 1 94 ? -0.628 -3.105 -1.353 1.00 94.50 94 ILE A C 1
ATOM 756 O O . ILE A 1 94 ? -0.486 -4.198 -1.918 1.00 94.50 94 ILE A O 1
ATOM 760 N N . PRO A 1 95 ? -1.479 -2.917 -0.329 1.00 93.94 95 PRO A N 1
ATOM 761 C CA . PRO A 1 95 ? -2.353 -3.973 0.179 1.00 93.94 95 PRO A CA 1
ATOM 762 C C . PRO A 1 95 ? -3.376 -4.429 -0.872 1.00 93.94 95 PRO A C 1
ATOM 764 O O . PRO A 1 95 ? -3.627 -3.742 -1.870 1.00 93.94 95 PRO A O 1
ATOM 767 N N . SER A 1 96 ? -3.950 -5.615 -0.660 1.00 94.56 96 SER A N 1
ATOM 768 C CA . SER A 1 96 ? -5.147 -6.040 -1.389 1.00 94.56 96 SER A CA 1
ATOM 769 C C . SER A 1 96 ? -6.386 -5.319 -0.856 1.00 94.56 96 SER A C 1
ATOM 771 O O . SER A 1 96 ? -6.340 -4.687 0.199 1.00 94.56 96 SER A O 1
ATOM 773 N N . ASP A 1 97 ? -7.492 -5.436 -1.590 1.00 93.50 97 ASP A N 1
ATOM 774 C CA . ASP A 1 97 ? -8.779 -4.872 -1.176 1.00 93.50 97 ASP A CA 1
ATOM 775 C C . ASP A 1 97 ? -9.239 -5.511 0.141 1.00 93.50 97 ASP A C 1
ATOM 777 O O . ASP A 1 97 ? -9.598 -4.792 1.065 1.00 93.50 97 ASP A O 1
ATOM 781 N N . ASP A 1 98 ? -9.111 -6.835 0.266 1.00 90.38 98 ASP A N 1
ATOM 782 C CA . ASP A 1 98 ? -9.481 -7.569 1.481 1.00 90.38 98 ASP A CA 1
ATOM 783 C C . ASP A 1 98 ? -8.623 -7.156 2.679 1.00 90.38 98 ASP A C 1
ATOM 785 O O . ASP A 1 98 ? -9.145 -6.910 3.759 1.00 90.38 98 ASP A O 1
ATOM 789 N N . THR A 1 99 ? -7.303 -7.020 2.499 1.00 89.81 99 THR A N 1
ATOM 790 C CA . THR A 1 99 ? -6.422 -6.556 3.580 1.00 89.81 99 THR A CA 1
ATOM 791 C C . THR A 1 99 ? -6.777 -5.140 4.017 1.00 89.81 99 THR A C 1
ATOM 793 O O . THR A 1 99 ? -6.698 -4.835 5.201 1.00 89.81 99 THR A O 1
ATOM 796 N N . LEU A 1 100 ? -7.166 -4.274 3.080 1.00 89.19 100 LEU A N 1
ATOM 797 C CA . LEU A 1 100 ? -7.581 -2.912 3.394 1.00 89.19 100 LEU A CA 1
ATOM 798 C C . LEU A 1 100 ? -8.932 -2.885 4.127 1.00 89.19 100 LEU A C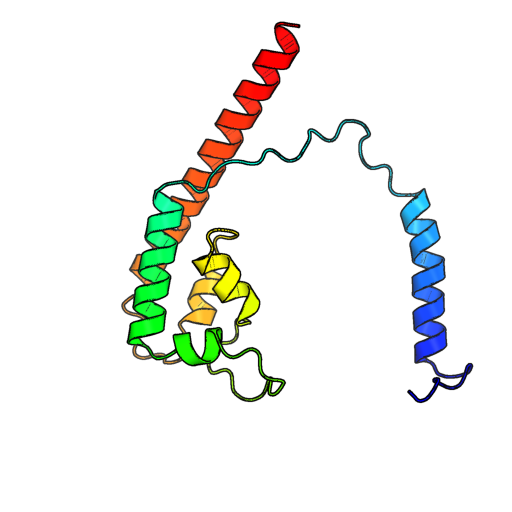 1
ATOM 800 O O . LEU A 1 100 ? -9.084 -2.128 5.079 1.00 89.19 100 LEU A O 1
ATOM 804 N N . ALA A 1 101 ? -9.883 -3.729 3.721 1.00 87.56 101 ALA A N 1
ATOM 805 C CA . ALA A 1 101 ? -11.160 -3.881 4.412 1.00 87.56 101 ALA A CA 1
ATOM 806 C C . ALA A 1 101 ? -10.951 -4.373 5.852 1.00 87.56 101 ALA A C 1
ATOM 808 O O . ALA A 1 101 ? -11.455 -3.757 6.780 1.00 87.56 101 ALA A O 1
ATOM 809 N N . VAL A 1 102 ? -10.123 -5.404 6.038 1.00 84.81 102 VAL A N 1
ATOM 810 C CA . VAL A 1 102 ? -9.766 -5.960 7.355 1.00 84.81 102 VAL A CA 1
ATOM 811 C C . VAL A 1 102 ? -9.002 -4.958 8.230 1.00 84.81 102 VAL A C 1
ATOM 813 O O . VAL A 1 102 ? -9.136 -4.960 9.450 1.00 84.81 102 VAL A O 1
ATOM 816 N N . LEU A 1 103 ? -8.178 -4.098 7.627 1.00 82.94 103 LEU A N 1
ATOM 817 C CA . LEU A 1 103 ? -7.457 -3.047 8.349 1.00 82.94 103 LEU A CA 1
ATOM 818 C C . LEU A 1 103 ? -8.402 -1.979 8.916 1.00 82.94 103 LEU A C 1
ATOM 820 O O . LEU A 1 103 ? -8.111 -1.422 9.967 1.00 82.94 103 LEU A O 1
ATOM 824 N N . LEU A 1 104 ? -9.495 -1.674 8.213 1.00 80.81 104 LEU A N 1
ATOM 825 C CA . LEU A 1 104 ? -10.424 -0.601 8.582 1.00 80.81 104 LEU A CA 1
ATOM 826 C C . LEU A 1 104 ? -11.693 -1.098 9.281 1.00 80.81 104 LEU A C 1
ATOM 828 O O . LEU A 1 104 ? -12.413 -0.278 9.837 1.00 80.81 104 LEU A O 1
ATOM 832 N N . SER A 1 105 ? -11.946 -2.409 9.312 1.00 74.38 105 SER A N 1
ATOM 833 C CA . SER A 1 105 ? -13.103 -3.036 9.968 1.00 74.38 105 SER A CA 1
ATOM 834 C C . SER A 1 105 ? -13.003 -3.074 11.499 1.00 74.38 105 SER A C 1
ATOM 836 O O . SER A 1 105 ? -13.543 -3.982 12.122 1.00 74.38 105 SER A O 1
ATOM 838 N N . VAL A 1 106 ? -12.253 -2.148 12.096 1.00 63.12 106 VAL A N 1
ATOM 839 C CA . VAL A 1 106 ? -12.106 -2.036 13.552 1.00 63.12 106 VAL A CA 1
ATOM 840 C C . VAL A 1 106 ? -13.406 -1.557 14.196 1.00 63.12 106 VAL A C 1
ATOM 842 O O . VAL A 1 106 ? -13.752 -2.038 15.267 1.00 63.12 106 VAL A O 1
ATOM 845 N N . ASP A 1 107 ? -14.144 -0.691 13.496 1.00 62.09 107 ASP A N 1
ATOM 846 C CA . ASP A 1 107 ? -15.475 -0.215 13.867 1.00 62.09 107 ASP A CA 1
ATOM 847 C C . ASP A 1 107 ? -16.384 -0.256 12.629 1.00 62.09 107 ASP A C 1
ATOM 849 O O . ASP A 1 107 ? -16.058 0.320 11.587 1.00 62.09 107 ASP A O 1
ATOM 853 N N . GLU A 1 108 ? -17.518 -0.961 12.720 1.00 58.47 108 GLU A N 1
ATOM 854 C CA . GLU A 1 108 ? -18.474 -1.117 11.607 1.00 58.47 108 GLU A CA 1
ATOM 855 C C . GLU A 1 108 ? -19.123 0.216 11.186 1.00 58.47 108 GLU A C 1
ATOM 857 O O . GLU A 1 108 ? -19.570 0.344 10.044 1.00 58.47 108 GLU A O 1
ATOM 862 N N . GLU A 1 109 ? -19.138 1.217 12.073 1.00 56.72 109 GLU A N 1
ATOM 863 C CA . GLU A 1 109 ? -19.776 2.521 11.842 1.00 56.72 109 GLU A CA 1
ATOM 864 C C . GLU A 1 109 ? -18.897 3.513 11.052 1.00 56.72 109 GLU A C 1
ATOM 866 O O . GLU A 1 109 ? -19.433 4.446 10.460 1.00 56.72 109 GLU A O 1
ATOM 871 N N . ASP A 1 110 ? -17.585 3.274 10.923 1.00 61.81 110 ASP A N 1
ATOM 872 C CA . ASP A 1 110 ? -16.624 4.228 10.340 1.00 61.81 110 ASP A CA 1
ATOM 873 C C . ASP A 1 110 ? -15.942 3.693 9.062 1.00 61.81 110 ASP A C 1
ATOM 875 O O . ASP A 1 110 ? -14.721 3.715 8.901 1.00 61.81 110 ASP A O 1
ATOM 879 N N . LEU A 1 111 ? -16.706 3.193 8.086 1.00 72.56 111 LEU A N 1
ATOM 880 C CA . LEU A 1 111 ? -16.163 2.723 6.793 1.00 72.56 111 LEU A CA 1
ATOM 881 C C . LEU A 1 111 ? -16.188 3.776 5.671 1.00 72.56 111 LEU A C 1
ATOM 883 O O . LEU A 1 111 ? -15.919 3.442 4.515 1.00 72.56 111 LEU A O 1
ATOM 887 N N . GLU A 1 112 ? -16.459 5.046 5.979 1.00 83.69 112 GLU A N 1
ATOM 888 C CA . GLU A 1 112 ? -16.596 6.114 4.974 1.00 83.69 112 GLU A CA 1
ATOM 889 C C . GLU A 1 112 ? -15.343 6.296 4.097 1.00 83.69 112 GLU A C 1
ATOM 891 O O . GLU A 1 112 ? -15.447 6.517 2.888 1.00 83.69 112 GLU A O 1
ATOM 896 N N . ASP A 1 113 ? -14.147 6.122 4.671 1.00 86.00 113 ASP A N 1
ATOM 897 C CA . ASP A 1 113 ? -12.879 6.246 3.939 1.00 86.00 113 ASP A CA 1
ATOM 898 C C . ASP A 1 113 ? -12.559 5.021 3.057 1.00 86.00 113 ASP A C 1
ATOM 900 O O . ASP A 1 113 ? -11.744 5.113 2.129 1.00 86.00 113 ASP A O 1
ATOM 904 N N . LEU A 1 114 ? -13.168 3.856 3.326 1.00 89.56 114 LEU A N 1
ATOM 905 C CA . LEU A 1 114 ? -12.804 2.590 2.678 1.00 89.56 114 LEU A CA 1
ATOM 906 C C . LEU A 1 114 ? -13.003 2.637 1.149 1.00 89.56 114 LEU A C 1
ATOM 908 O O . LEU A 1 114 ? -12.064 2.273 0.433 1.00 89.56 114 LEU A O 1
ATOM 912 N N . PRO A 1 115 ? -14.136 3.120 0.592 1.00 92.75 115 PRO A N 1
ATOM 913 C CA . PRO A 1 115 ? -14.303 3.249 -0.856 1.00 92.75 115 PRO A CA 1
ATOM 914 C C . PRO A 1 115 ? -13.224 4.118 -1.514 1.00 92.75 115 PRO A C 1
ATOM 916 O O . PRO A 1 115 ? -12.710 3.770 -2.585 1.00 92.75 115 PRO A O 1
ATOM 919 N N . HIS A 1 116 ? -12.850 5.227 -0.869 1.00 93.50 116 HIS A N 1
ATOM 920 C CA . HIS A 1 116 ? -11.826 6.130 -1.385 1.00 93.50 116 HIS A CA 1
ATOM 921 C C . HIS A 1 116 ? -10.440 5.473 -1.370 1.00 93.50 116 HIS A C 1
ATOM 923 O O . HIS A 1 116 ? -9.738 5.462 -2.388 1.00 93.50 116 HIS A O 1
ATOM 929 N N . LEU A 1 117 ? -10.065 4.840 -0.257 1.00 94.12 117 LEU A N 1
ATOM 930 C CA . LEU A 1 117 ? -8.791 4.135 -0.145 1.00 94.12 117 LEU A CA 1
ATOM 931 C C . LEU A 1 117 ? -8.697 2.937 -1.103 1.00 94.12 117 LEU A C 1
ATOM 933 O O . LEU A 1 117 ? -7.639 2.721 -1.700 1.00 94.12 117 LEU A O 1
ATOM 937 N N . LEU A 1 118 ? -9.792 2.200 -1.332 1.00 95.69 118 LEU A N 1
ATOM 938 C CA . LEU A 1 118 ? -9.849 1.127 -2.332 1.00 95.69 118 LEU A CA 1
ATOM 939 C C . LEU A 1 118 ? -9.588 1.659 -3.745 1.00 95.69 118 LEU A C 1
ATOM 941 O O . LEU A 1 118 ? -8.818 1.063 -4.507 1.00 95.69 118 LEU A O 1
ATOM 945 N N . LEU A 1 119 ? -10.194 2.796 -4.099 1.00 97.44 119 LEU A N 1
ATOM 946 C CA . LEU A 1 119 ? -9.968 3.449 -5.387 1.00 97.44 119 LEU A CA 1
ATOM 947 C C . LEU A 1 119 ? -8.487 3.819 -5.567 1.00 97.44 119 LEU A C 1
ATOM 949 O O . LEU A 1 119 ? -7.885 3.484 -6.595 1.00 97.44 119 LEU A O 1
ATOM 953 N N . LEU A 1 120 ? -7.875 4.439 -4.555 1.00 97.81 120 LEU A N 1
ATOM 954 C CA . LEU A 1 120 ? -6.456 4.804 -4.577 1.00 97.81 120 LEU A CA 1
ATOM 955 C C . LEU A 1 120 ? -5.538 3.572 -4.646 1.00 97.81 120 LEU A C 1
ATOM 957 O O . LEU A 1 120 ? -4.601 3.548 -5.449 1.00 97.81 120 LEU A O 1
ATOM 961 N N . ALA A 1 121 ? -5.822 2.515 -3.881 1.00 97.12 121 ALA A N 1
ATOM 962 C CA . ALA A 1 121 ? -5.043 1.275 -3.884 1.00 97.12 121 ALA A CA 1
ATOM 963 C C . ALA A 1 121 ? -5.094 0.560 -5.245 1.00 97.12 121 ALA A C 1
ATOM 965 O O . ALA A 1 121 ? -4.087 0.028 -5.734 1.00 97.12 121 ALA A O 1
ATOM 966 N N . ARG A 1 122 ? -6.260 0.550 -5.902 1.00 97.94 122 ARG A N 1
ATOM 967 C CA . ARG A 1 122 ? -6.429 0.021 -7.268 1.00 97.94 122 ARG A CA 1
ATOM 968 C C . ARG A 1 122 ? -5.636 0.844 -8.283 1.00 97.94 122 ARG A C 1
ATOM 970 O O . ARG A 1 122 ? -4.899 0.261 -9.084 1.00 97.94 122 ARG A O 1
ATOM 977 N N . ALA A 1 123 ? -5.707 2.174 -8.210 1.00 97.94 123 ALA A N 1
ATOM 978 C CA . ALA A 1 123 ? -4.930 3.065 -9.071 1.00 97.94 123 ALA A CA 1
ATOM 979 C C . ALA A 1 123 ? -3.414 2.858 -8.895 1.00 97.94 123 ALA A C 1
ATOM 981 O O . ALA A 1 123 ? -2.693 2.692 -9.884 1.00 97.94 123 ALA A O 1
ATOM 982 N N . ALA A 1 124 ? -2.939 2.763 -7.650 1.00 97.31 124 ALA A N 1
ATOM 983 C CA . ALA A 1 124 ? -1.542 2.498 -7.322 1.00 97.31 124 ALA A CA 1
ATOM 984 C C . ALA A 1 124 ? -1.053 1.152 -7.886 1.00 97.31 124 ALA A C 1
ATOM 986 O O . ALA A 1 124 ? 0.015 1.086 -8.505 1.00 97.31 124 ALA A O 1
ATOM 987 N N . ARG A 1 125 ? -1.838 0.072 -7.738 1.00 96.44 125 ARG A N 1
ATOM 988 C CA . ARG A 1 125 ? -1.488 -1.251 -8.295 1.00 96.44 125 ARG A CA 1
ATOM 989 C C . ARG A 1 125 ? -1.440 -1.221 -9.818 1.00 96.44 125 ARG A C 1
ATOM 991 O O . ARG A 1 125 ? -0.477 -1.723 -10.402 1.00 96.44 125 ARG A O 1
ATOM 998 N N . ALA A 1 126 ? -2.420 -0.588 -10.463 1.00 96.62 126 ALA A N 1
ATOM 999 C CA . ALA A 1 126 ? -2.437 -0.430 -11.914 1.00 96.62 126 ALA A CA 1
ATOM 1000 C C . ALA A 1 126 ? -1.206 0.350 -12.414 1.00 96.62 126 ALA A C 1
ATOM 1002 O O . ALA A 1 126 ? -0.537 -0.090 -13.353 1.00 96.62 126 ALA A O 1
ATOM 1003 N N . ALA A 1 127 ? -0.846 1.452 -11.749 1.00 95.69 127 ALA A N 1
ATOM 1004 C CA . ALA A 1 127 ? 0.350 2.234 -12.058 1.00 95.69 127 ALA A CA 1
ATOM 1005 C C . ALA A 1 127 ? 1.638 1.414 -11.897 1.00 95.69 127 ALA A C 1
ATOM 1007 O O . ALA A 1 127 ? 2.498 1.415 -12.781 1.00 95.69 127 ALA A O 1
ATOM 1008 N N . ARG A 1 128 ? 1.743 0.624 -10.821 1.00 93.12 128 ARG A N 1
ATOM 1009 C CA . ARG A 1 128 ? 2.883 -0.272 -10.578 1.00 93.12 128 ARG A CA 1
ATOM 1010 C C . ARG A 1 128 ? 3.030 -1.323 -11.678 1.00 93.12 128 ARG A C 1
ATOM 1012 O O . ARG A 1 128 ? 4.146 -1.600 -12.120 1.00 93.12 128 ARG A O 1
ATOM 1019 N N . VAL A 1 129 ? 1.920 -1.900 -12.143 1.00 93.06 129 VAL A N 1
ATOM 1020 C CA . VAL A 1 129 ? 1.916 -2.859 -13.259 1.00 93.06 129 VAL A CA 1
ATOM 1021 C C . VAL A 1 129 ? 2.367 -2.189 -14.556 1.00 93.06 129 VAL A C 1
ATOM 1023 O O . VAL A 1 129 ? 3.230 -2.743 -15.239 1.00 93.06 129 VAL A O 1
ATOM 1026 N N . ARG A 1 130 ? 1.850 -0.994 -14.878 1.00 93.44 130 ARG A N 1
ATOM 1027 C CA . ARG A 1 130 ? 2.291 -0.222 -16.054 1.00 93.44 130 ARG A CA 1
ATOM 1028 C C . ARG A 1 130 ? 3.794 0.064 -16.005 1.00 93.44 130 ARG A C 1
ATOM 1030 O O . ARG A 1 130 ? 4.493 -0.252 -16.964 1.00 93.44 130 ARG A O 1
ATOM 1037 N N . GLY A 1 131 ? 4.302 0.549 -14.870 1.00 91.69 131 GLY A N 1
ATOM 1038 C CA . GLY A 1 131 ? 5.731 0.818 -14.673 1.00 91.69 131 GLY A CA 1
ATOM 1039 C C . GLY A 1 131 ? 6.602 -0.430 -14.841 1.00 91.69 131 GLY A C 1
ATOM 1040 O O . GLY A 1 131 ? 7.614 -0.392 -15.536 1.00 91.69 131 GLY A O 1
ATOM 1041 N N . ARG A 1 132 ? 6.179 -1.578 -14.289 1.00 89.25 132 ARG A N 1
ATOM 1042 C CA . ARG A 1 132 ? 6.891 -2.857 -14.470 1.00 89.25 132 ARG A CA 1
ATOM 1043 C C . ARG A 1 132 ? 6.907 -3.312 -15.927 1.00 89.25 132 ARG A C 1
ATOM 1045 O O . ARG A 1 132 ? 7.928 -3.816 -16.386 1.00 89.25 132 ARG A O 1
ATOM 1052 N N . ARG A 1 133 ? 5.792 -3.163 -16.651 1.00 89.00 133 ARG A N 1
ATOM 1053 C CA . ARG A 1 133 ? 5.712 -3.513 -18.079 1.00 89.00 133 ARG A CA 1
ATOM 1054 C C . ARG A 1 133 ? 6.655 -2.642 -18.909 1.00 89.00 133 ARG A C 1
ATOM 1056 O O . ARG A 1 133 ? 7.424 -3.192 -19.690 1.00 89.00 133 ARG A O 1
ATOM 1063 N N . ALA A 1 134 ? 6.651 -1.329 -18.681 1.00 87.69 134 ALA A N 1
ATOM 1064 C CA . ALA A 1 134 ? 7.539 -0.394 -19.368 1.00 87.69 134 ALA A CA 1
ATOM 1065 C C . ALA A 1 134 ? 9.021 -0.698 -19.093 1.00 87.69 134 ALA A C 1
ATOM 1067 O O . ALA A 1 134 ? 9.817 -0.790 -20.025 1.00 87.69 134 ALA A O 1
ATOM 1068 N N . ALA A 1 135 ? 9.385 -0.942 -17.831 1.00 86.19 135 ALA A N 1
ATOM 1069 C CA . ALA A 1 135 ? 10.764 -1.241 -17.460 1.00 86.19 135 ALA A CA 1
ATOM 1070 C C . ALA A 1 135 ? 11.257 -2.568 -18.067 1.00 86.19 135 ALA A C 1
ATOM 1072 O O . ALA A 1 135 ? 12.360 -2.628 -18.600 1.00 86.19 135 ALA A O 1
ATOM 1073 N N . ARG A 1 136 ? 10.412 -3.611 -18.087 1.00 83.44 136 ARG A N 1
ATOM 1074 C CA . ARG A 1 136 ? 10.732 -4.876 -18.773 1.00 83.44 136 ARG A CA 1
ATOM 1075 C C . ARG A 1 136 ? 10.937 -4.684 -20.275 1.00 83.44 136 ARG A C 1
ATOM 1077 O O . ARG A 1 136 ? 11.891 -5.227 -20.821 1.00 83.44 136 ARG A O 1
ATOM 1084 N N . GLN A 1 137 ? 10.075 -3.905 -20.930 1.00 83.50 137 GLN A N 1
ATOM 1085 C CA . GLN A 1 137 ? 10.210 -3.602 -22.357 1.00 83.50 137 GLN A CA 1
ATOM 1086 C C . GLN A 1 137 ? 11.514 -2.848 -22.661 1.00 83.50 137 GLN A C 1
ATOM 1088 O O . GLN A 1 137 ? 12.205 -3.188 -23.623 1.00 83.50 137 GLN A O 1
ATOM 1093 N N . ALA A 1 138 ? 11.886 -1.875 -21.823 1.00 77.81 138 ALA A N 1
ATOM 1094 C CA . ALA A 1 138 ? 13.153 -1.155 -21.945 1.00 77.81 138 ALA A CA 1
ATOM 1095 C C . ALA A 1 138 ? 14.365 -2.092 -21.800 1.00 77.81 138 ALA A C 1
ATOM 1097 O O . ALA A 1 138 ? 15.275 -2.048 -22.627 1.00 77.81 138 ALA A O 1
ATOM 1098 N N . SER A 1 139 ? 14.345 -3.004 -20.820 1.00 70.44 139 SER A N 1
ATOM 1099 C CA . SER A 1 139 ? 15.402 -4.011 -20.649 1.00 70.44 139 SER A CA 1
ATOM 1100 C C . SER A 1 139 ? 15.515 -4.959 -21.847 1.00 70.44 139 SER A C 1
ATOM 1102 O O . SER A 1 139 ? 16.623 -5.254 -22.284 1.00 70.44 139 SER A O 1
ATOM 1104 N N . THR A 1 140 ? 14.392 -5.403 -22.426 1.00 66.38 140 THR A N 1
ATOM 1105 C 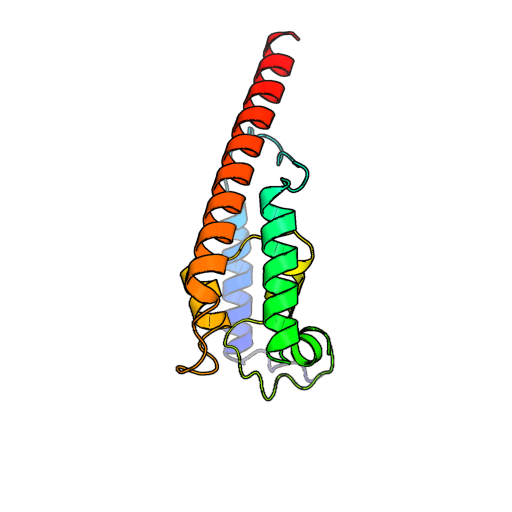CA . THR A 1 140 ? 14.418 -6.274 -23.617 1.00 66.38 140 THR A CA 1
ATOM 1106 C C . THR A 1 140 ? 14.931 -5.575 -24.875 1.00 66.38 140 THR A C 1
ATOM 1108 O O . THR A 1 140 ? 15.548 -6.234 -25.706 1.00 66.38 140 THR A O 1
ATOM 1111 N N . ARG A 1 141 ? 14.706 -4.260 -25.027 1.00 63.81 141 ARG A N 1
ATOM 1112 C CA . ARG A 1 141 ? 15.284 -3.479 -26.135 1.00 63.81 141 ARG A CA 1
ATOM 1113 C C . ARG A 1 141 ? 16.802 -3.380 -25.997 1.00 63.81 141 ARG A C 1
ATOM 1115 O O . ARG A 1 141 ? 17.511 -3.753 -26.918 1.00 63.81 141 ARG A O 1
ATOM 1122 N N . HIS A 1 142 ? 17.292 -3.029 -24.807 1.00 59.91 142 HIS A N 1
ATOM 1123 C CA . HIS A 1 142 ? 18.731 -2.959 -24.532 1.00 59.91 142 HIS A CA 1
ATOM 1124 C C . HIS A 1 142 ? 19.491 -4.273 -24.755 1.00 59.91 142 HIS A C 1
ATOM 1126 O O . HIS A 1 142 ? 20.683 -4.226 -25.037 1.00 59.91 142 HIS A O 1
ATOM 1132 N N . TYR A 1 143 ? 18.834 -5.427 -24.606 1.00 57.00 143 TYR A N 1
ATOM 1133 C CA . TYR A 1 143 ? 19.443 -6.728 -24.891 1.00 57.00 143 TYR A CA 1
ATOM 1134 C C . TYR A 1 143 ? 19.492 -7.058 -26.391 1.00 57.00 143 TYR A C 1
ATOM 1136 O O . TYR A 1 143 ? 20.394 -7.763 -26.811 1.00 57.00 143 TYR A O 1
ATOM 1144 N N . ARG A 1 144 ? 18.541 -6.566 -27.198 1.00 57.91 144 ARG A N 1
ATOM 1145 C CA . ARG A 1 144 ? 18.510 -6.810 -28.654 1.00 57.91 144 ARG A CA 1
ATOM 1146 C C . ARG A 1 144 ? 19.471 -5.925 -29.447 1.00 57.91 144 ARG A C 1
ATOM 1148 O O . ARG A 1 144 ? 19.850 -6.308 -30.545 1.00 57.91 144 ARG A O 1
ATOM 1155 N N . ASP A 1 145 ? 19.827 -4.767 -28.900 1.00 56.41 145 ASP A N 1
ATOM 1156 C CA . ASP A 1 145 ? 20.740 -3.804 -29.530 1.00 56.41 145 ASP A CA 1
ATOM 1157 C C . ASP A 1 145 ? 22.220 -4.034 -29.136 1.00 56.41 145 ASP A C 1
ATOM 1159 O O . ASP A 1 145 ? 23.076 -3.201 -29.435 1.00 56.41 145 ASP A O 1
ATOM 1163 N N . ARG A 1 146 ? 22.523 -5.135 -28.433 1.00 49.34 146 ARG A N 1
ATOM 1164 C CA . ARG A 1 146 ? 23.877 -5.604 -28.096 1.00 49.34 146 ARG A CA 1
ATOM 1165 C C . ARG A 1 146 ? 24.178 -6.901 -28.829 1.00 49.34 146 ARG A C 1
ATOM 1167 O O . ARG A 1 146 ? 25.363 -7.081 -29.176 1.00 49.34 146 ARG A O 1
#

Foldseek 3Di:
DDDDPCPDPVVVVVVVVVVVVVVVVVVPPDPPPDDPPDDDDQDPLLQVLLVLLVVVCVVVVNVVVLPDPDPDPPDDLAPDHSVVNVCSNVSNDQDDLVNLCRRPVSDPVPCPCSVVSNVSSVVRVVVVVVRVVVSVVVVVVVVVVD